Protein AF-A0A1X2A4L4-F1 (afdb_monomer_lite)

Foldseek 3Di:
DAAKKWKWKQDPPPRDIDIDIWGWDDDDDQWTAIPPFGIWGQDPQKIKGWGFQWDQAPPRDTHGSQWIWIWIAGPPQQKTKIKIFGPDCPNVNDHGDIDIIIMHIDHDD

Sequence (109 aa):
MSGHYVVIVNNAITGQTTREDWYFTPCGDGCASVQPWGHARLADGQWSLDTTSNALCRNDITVFQAEDAHYVWNPNTLAG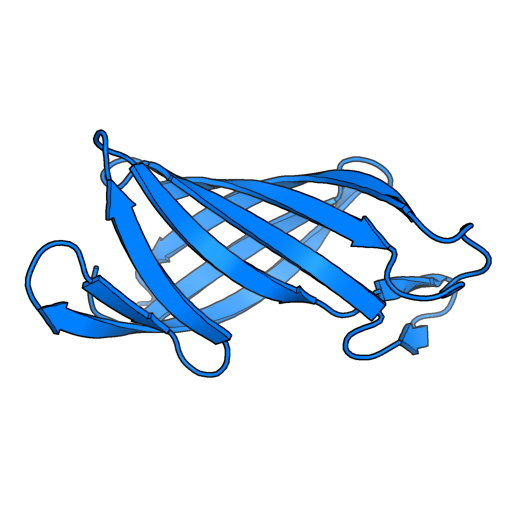TVHLTGRSTACGRPLGYTFVNSVQFSPAP

Radius of gyration: 14.02 Å; chains: 1; bounding box: 39×23×37 Å

Organism: NCBI:txid767916

Secondary structure (DSSP, 8-state):
--EEEEEEEE-TTT--EEEEEEEEEE-STTEEEEETTEEEEEETTEEEEEEEEEEE-GGG-EEEEEEEEEEEE-TTT-EEEEEEEESS-GGGPPTT-EEEEEEEEEE--

Structure (mmCIF, N/CA/C/O backbone):
data_AF-A0A1X2A4L4-F1
#
_entry.id   AF-A0A1X2A4L4-F1
#
loop_
_atom_site.group_PDB
_atom_site.id
_atom_site.type_symbol
_atom_site.label_atom_id
_atom_site.label_alt_id
_atom_site.labe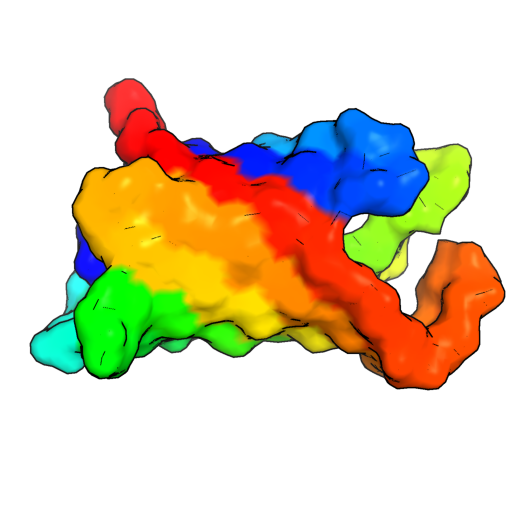l_comp_id
_atom_site.label_asym_id
_atom_site.label_entity_id
_atom_site.label_seq_id
_atom_site.pdbx_PDB_ins_code
_atom_site.Cartn_x
_atom_site.Cartn_y
_atom_site.Cartn_z
_atom_site.occupancy
_atom_site.B_iso_or_equiv
_atom_site.auth_seq_id
_atom_site.auth_comp_id
_atom_site.auth_asym_id
_atom_site.auth_atom_id
_atom_site.pdbx_PDB_model_num
ATOM 1 N N . MET A 1 1 ? -10.939 0.567 9.263 1.00 90.88 1 MET A N 1
ATOM 2 C CA . MET A 1 1 ? -9.694 1.261 9.659 1.00 90.88 1 MET A CA 1
ATOM 3 C C . MET A 1 1 ? -9.994 2.753 9.723 1.00 90.88 1 MET A C 1
ATOM 5 O O . MET A 1 1 ? -10.852 3.189 8.964 1.00 90.88 1 MET A O 1
ATOM 9 N N . SER A 1 2 ? -9.378 3.510 10.634 1.00 95.69 2 SER A N 1
ATOM 10 C CA . SER A 1 2 ? -9.636 4.950 10.812 1.00 95.69 2 SER A CA 1
ATOM 11 C C . SER A 1 2 ? -8.409 5.641 11.398 1.00 95.69 2 SER A C 1
ATOM 13 O O . SER A 1 2 ? -7.775 5.064 12.277 1.00 95.69 2 SER A O 1
ATOM 15 N N . GLY A 1 3 ? -8.121 6.869 10.971 1.00 96.50 3 GLY A N 1
ATOM 16 C CA . GLY A 1 3 ? -7.024 7.691 11.487 1.00 96.50 3 GLY A CA 1
ATOM 17 C C . GLY A 1 3 ? -5.830 7.802 10.539 1.00 96.50 3 GLY A C 1
ATOM 18 O O . GLY A 1 3 ? -5.890 7.396 9.378 1.00 96.50 3 GLY A O 1
ATOM 19 N N . HIS A 1 4 ? -4.749 8.390 11.044 1.00 97.31 4 HIS A N 1
ATOM 20 C CA . HIS A 1 4 ? -3.499 8.604 10.317 1.00 97.31 4 HIS A CA 1
ATOM 21 C C . HIS A 1 4 ? -2.517 7.469 10.609 1.00 97.31 4 HIS A C 1
ATOM 23 O O . HIS A 1 4 ? -2.314 7.085 11.761 1.00 97.31 4 HIS A O 1
ATOM 29 N N . TYR A 1 5 ? -1.925 6.923 9.552 1.00 97.25 5 TYR A N 1
ATOM 30 C CA . TYR A 1 5 ? -0.936 5.861 9.619 1.00 97.25 5 TYR A CA 1
ATOM 31 C C . TYR A 1 5 ? 0.313 6.245 8.838 1.00 97.25 5 TYR A C 1
ATOM 33 O O . TYR A 1 5 ? 0.238 6.805 7.744 1.00 97.25 5 TYR A O 1
ATOM 41 N N . VAL A 1 6 ? 1.458 5.866 9.389 1.00 97.19 6 VAL A N 1
ATOM 42 C CA . VAL A 1 6 ? 2.728 5.822 8.675 1.00 97.19 6 VAL A CA 1
ATOM 43 C C . VAL A 1 6 ? 2.843 4.456 8.013 1.00 97.19 6 VAL A C 1
ATOM 45 O O . VAL A 1 6 ? 2.745 3.426 8.684 1.00 97.19 6 VAL A O 1
ATOM 48 N N . VAL A 1 7 ? 3.057 4.451 6.704 1.00 96.00 7 VAL A N 1
ATOM 49 C CA . VAL A 1 7 ? 3.212 3.247 5.887 1.00 96.00 7 VAL A CA 1
ATOM 50 C C . VAL A 1 7 ? 4.666 3.115 5.490 1.00 96.00 7 VAL A C 1
ATOM 52 O O . VAL A 1 7 ? 5.251 4.035 4.920 1.00 96.00 7 VAL A O 1
ATOM 55 N N . ILE A 1 8 ? 5.254 1.969 5.804 1.00 96.88 8 ILE A N 1
ATOM 56 C CA . ILE A 1 8 ? 6.614 1.622 5.416 1.00 96.88 8 ILE A CA 1
ATOM 57 C C . ILE A 1 8 ? 6.535 0.535 4.356 1.00 96.88 8 ILE A C 1
ATOM 59 O O . ILE A 1 8 ? 6.005 -0.543 4.622 1.00 96.88 8 ILE A O 1
ATOM 63 N N . VAL A 1 9 ? 7.085 0.810 3.175 1.00 95.56 9 VAL A N 1
ATOM 64 C CA . VAL A 1 9 ? 7.191 -0.150 2.071 1.00 95.56 9 VAL A CA 1
ATOM 65 C C . VAL A 1 9 ? 8.658 -0.523 1.894 1.00 95.56 9 VAL A C 1
ATOM 67 O O . VAL A 1 9 ? 9.494 0.355 1.672 1.00 95.56 9 VAL A O 1
ATOM 70 N N . ASN A 1 10 ? 8.987 -1.814 1.964 1.00 94.06 10 ASN A N 1
ATOM 71 C CA . ASN A 1 10 ? 10.347 -2.297 1.719 1.00 94.06 10 ASN A CA 1
ATOM 72 C C . ASN A 1 10 ? 10.431 -2.960 0.350 1.00 94.06 10 ASN A C 1
ATOM 74 O O . ASN A 1 10 ? 9.756 -3.958 0.082 1.00 94.06 10 ASN A O 1
ATOM 78 N N . ASN A 1 11 ? 11.286 -2.412 -0.510 1.00 88.88 11 ASN A N 1
ATOM 79 C CA . ASN A 1 11 ? 11.508 -2.934 -1.843 1.00 88.88 11 ASN A CA 1
ATOM 80 C C . ASN A 1 11 ? 12.324 -4.230 -1.776 1.00 88.88 11 ASN A C 1
ATOM 82 O O . ASN A 1 11 ? 13.493 -4.207 -1.393 1.00 88.88 11 ASN A O 1
ATOM 86 N N . ALA A 1 12 ? 11.731 -5.352 -2.182 1.00 85.00 12 ALA A N 1
ATOM 87 C CA . ALA A 1 12 ? 12.387 -6.658 -2.098 1.00 85.00 12 ALA A CA 1
ATOM 88 C C . ALA A 1 12 ? 13.599 -6.804 -3.042 1.00 85.00 12 ALA A C 1
ATOM 90 O O . ALA A 1 12 ? 14.456 -7.653 -2.813 1.00 85.00 12 ALA A O 1
ATOM 91 N N . ILE A 1 13 ? 13.679 -5.987 -4.098 1.00 81.62 13 ILE A N 1
ATOM 92 C CA . ILE A 1 13 ? 14.744 -6.047 -5.109 1.00 81.62 13 ILE A CA 1
ATOM 93 C C . ILE A 1 13 ? 15.903 -5.122 -4.734 1.00 81.62 13 ILE A C 1
ATOM 95 O O . ILE A 1 13 ? 17.064 -5.511 -4.834 1.00 81.62 13 ILE A O 1
ATOM 99 N N . THR A 1 14 ? 15.602 -3.881 -4.346 1.00 80.44 14 THR A N 1
ATOM 100 C CA . THR A 1 14 ? 16.628 -2.859 -4.085 1.00 80.44 14 THR A CA 1
ATOM 101 C C . THR A 1 14 ? 17.001 -2.739 -2.611 1.00 80.44 14 THR A C 1
ATOM 103 O O . THR A 1 14 ? 18.003 -2.100 -2.300 1.00 80.44 14 THR A O 1
ATOM 106 N N . GLY A 1 15 ? 16.200 -3.300 -1.700 1.00 83.88 15 GLY A N 1
ATOM 107 C CA . GLY A 1 15 ? 16.338 -3.106 -0.254 1.00 83.88 15 GLY A CA 1
ATOM 108 C C . GLY A 1 15 ? 15.992 -1.690 0.217 1.00 83.88 15 GLY A C 1
ATOM 109 O O . GLY A 1 15 ? 16.124 -1.394 1.400 1.00 83.88 15 GLY A O 1
ATOM 110 N N . GLN A 1 16 ? 15.565 -0.803 -0.689 1.00 84.25 16 GLN A N 1
ATOM 111 C CA . GLN A 1 16 ? 15.172 0.557 -0.338 1.00 84.25 16 GLN A CA 1
ATOM 112 C C . GLN A 1 16 ? 13.843 0.562 0.406 1.00 84.25 16 GLN A C 1
ATOM 114 O O . GLN A 1 16 ? 12.918 -0.179 0.069 1.00 84.25 16 GLN A O 1
ATOM 119 N N . THR A 1 17 ? 13.735 1.472 1.364 1.00 90.62 17 THR A N 1
ATOM 120 C CA . THR A 1 17 ? 12.522 1.680 2.143 1.00 90.62 17 THR A CA 1
ATOM 121 C C . THR A 1 17 ? 11.900 3.020 1.780 1.00 90.62 17 THR A C 1
ATOM 123 O O . THR A 1 17 ? 12.590 4.035 1.704 1.00 90.62 17 THR A O 1
ATOM 126 N N . THR A 1 18 ? 10.586 3.025 1.582 1.00 90.31 18 THR A N 1
ATOM 127 C CA . THR A 1 18 ? 9.777 4.241 1.421 1.00 90.31 18 THR A CA 1
ATOM 128 C C . THR A 1 18 ? 8.868 4.417 2.625 1.00 90.31 18 THR A C 1
ATOM 130 O O . THR A 1 18 ? 8.396 3.438 3.204 1.00 90.31 18 THR A O 1
ATOM 133 N N . ARG A 1 19 ? 8.665 5.676 3.022 1.00 94.19 19 ARG A N 1
ATOM 134 C CA . ARG A 1 19 ? 7.799 6.076 4.132 1.00 94.19 19 ARG A CA 1
ATOM 135 C C . ARG A 1 19 ? 6.728 7.010 3.589 1.00 94.19 19 ARG A C 1
ATOM 137 O O . ARG A 1 19 ? 7.066 8.034 3.001 1.00 94.19 19 ARG A O 1
ATOM 144 N N . GLU A 1 20 ? 5.470 6.682 3.836 1.00 92.94 20 GLU A N 1
ATOM 145 C CA . GLU A 1 20 ? 4.316 7.438 3.354 1.00 92.94 20 GLU A CA 1
ATOM 146 C C . GLU A 1 20 ? 3.324 7.698 4.487 1.00 92.94 20 GLU A C 1
ATOM 148 O O . GLU A 1 20 ? 3.242 6.935 5.448 1.00 92.94 20 GLU A O 1
ATOM 153 N N . ASP A 1 21 ? 2.557 8.776 4.367 1.00 95.38 21 ASP A N 1
ATOM 154 C CA . ASP A 1 21 ? 1.527 9.159 5.328 1.00 95.38 21 ASP A CA 1
ATOM 155 C C . ASP A 1 21 ? 0.149 8.926 4.701 1.00 95.38 21 ASP A C 1
ATOM 157 O O . ASP A 1 21 ? -0.168 9.484 3.650 1.00 95.38 21 ASP A O 1
ATOM 161 N N . TRP A 1 22 ? -0.648 8.047 5.310 1.00 96.00 22 TRP A N 1
ATOM 162 C CA . TRP A 1 22 ? -1.952 7.626 4.797 1.00 96.00 22 TRP A CA 1
ATOM 163 C C . TRP A 1 22 ? -3.053 7.953 5.803 1.00 96.00 22 TRP A C 1
ATOM 165 O O . TRP A 1 22 ? -2.931 7.676 6.998 1.00 96.00 22 TRP A O 1
ATOM 175 N N . TYR A 1 23 ? -4.159 8.504 5.308 1.00 97.50 23 TYR A N 1
ATOM 176 C CA . TYR A 1 23 ? -5.290 8.931 6.129 1.00 97.50 23 TYR A CA 1
ATOM 177 C C . TYR A 1 23 ? -6.516 8.094 5.793 1.00 97.50 23 TYR A C 1
ATOM 179 O O . TYR A 1 23 ? -6.995 8.110 4.658 1.00 97.50 23 TYR A O 1
ATOM 187 N N . PHE A 1 24 ? -7.020 7.374 6.792 1.00 97.75 24 PHE A N 1
ATOM 188 C CA . PHE A 1 24 ? -8.160 6.477 6.678 1.00 97.75 24 PHE A CA 1
ATOM 189 C C . PHE A 1 24 ? -9.401 7.092 7.323 1.00 97.75 24 PHE A C 1
ATOM 191 O O . PHE A 1 24 ? -9.380 7.470 8.494 1.00 97.75 24 PHE A O 1
ATOM 198 N N . THR A 1 25 ? -10.507 7.116 6.587 1.00 97.88 25 THR A N 1
ATOM 199 C CA . THR A 1 25 ? -11.826 7.525 7.088 1.00 97.88 25 THR A CA 1
ATOM 200 C C . THR A 1 25 ? -12.831 6.394 6.857 1.00 97.88 25 THR A C 1
ATOM 202 O O . THR A 1 25 ? -12.970 5.954 5.715 1.00 97.88 25 THR A O 1
ATOM 205 N N . PRO A 1 26 ? -13.545 5.893 7.881 1.00 97.12 26 PRO A N 1
ATOM 206 C CA . PRO A 1 26 ? -14.583 4.882 7.687 1.00 97.12 26 PRO A CA 1
ATOM 207 C C . PRO A 1 26 ? -15.649 5.334 6.679 1.00 97.12 26 PRO A C 1
ATOM 209 O O . PRO A 1 26 ? -16.119 6.467 6.742 1.00 97.12 26 PRO A O 1
ATOM 212 N N . CYS A 1 27 ? -16.048 4.444 5.768 1.00 96.62 27 CYS A N 1
ATOM 213 C CA . CYS A 1 27 ? -17.059 4.718 4.730 1.00 96.62 27 CYS A CA 1
ATOM 214 C C . CYS A 1 27 ? -18.228 3.721 4.736 1.00 96.62 27 CYS A C 1
ATOM 216 O O . CYS A 1 27 ? -18.934 3.578 3.741 1.00 96.62 27 CYS A O 1
ATOM 218 N N . GLY A 1 28 ? -18.418 3.021 5.855 1.00 94.62 28 GLY A N 1
ATOM 219 C CA . GLY A 1 28 ? -19.399 1.951 6.027 1.00 94.62 28 GLY A CA 1
ATOM 220 C C . GLY A 1 28 ? -18.739 0.627 6.399 1.00 94.62 28 GLY A C 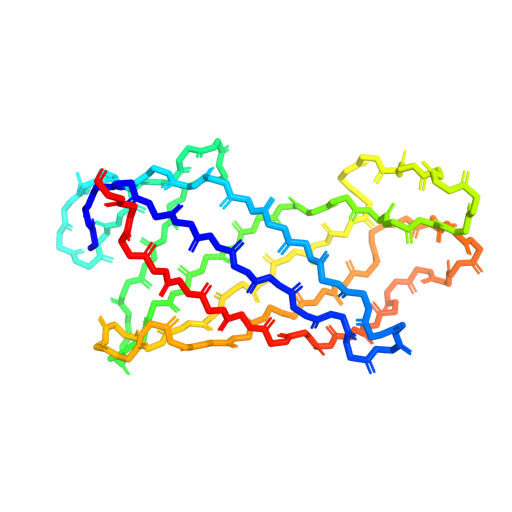1
ATOM 221 O O . GLY A 1 28 ? -17.518 0.547 6.570 1.00 94.62 28 GLY A O 1
ATOM 222 N N . ASP A 1 29 ? -19.555 -0.414 6.523 1.00 94.19 29 ASP A N 1
ATOM 223 C CA . ASP A 1 29 ? -19.096 -1.731 6.956 1.00 94.19 29 ASP A CA 1
ATOM 224 C C . ASP A 1 29 ? -18.033 -2.291 6.007 1.00 94.19 29 ASP A C 1
ATOM 226 O O . ASP A 1 29 ? -18.186 -2.301 4.783 1.00 94.19 29 ASP A O 1
ATOM 230 N N . GLY A 1 30 ? -16.904 -2.696 6.590 1.00 95.50 30 GLY A N 1
ATOM 231 C CA . GLY A 1 30 ? -15.750 -3.193 5.844 1.00 95.50 30 GLY A CA 1
ATOM 232 C C . GLY A 1 30 ? -15.153 -2.190 4.848 1.00 95.50 30 GLY A C 1
ATOM 233 O O . GLY A 1 30 ? -14.492 -2.604 3.902 1.00 95.50 30 GLY A O 1
ATOM 234 N N . CYS A 1 31 ? -15.377 -0.883 5.021 1.00 97.56 31 CYS A N 1
ATOM 235 C CA . CYS A 1 31 ? -14.920 0.165 4.108 1.00 97.56 31 CYS A CA 1
ATOM 236 C C . CYS A 1 31 ? -14.065 1.207 4.840 1.00 97.56 31 CYS A C 1
ATOM 238 O O . CYS A 1 31 ? -14.464 1.728 5.885 1.00 97.56 31 CYS A O 1
ATOM 240 N N . ALA A 1 32 ? -12.917 1.567 4.265 1.00 98.00 32 ALA A N 1
ATOM 241 C CA . ALA A 1 32 ? -12.164 2.751 4.672 1.00 98.00 32 ALA A CA 1
ATOM 242 C C . ALA A 1 32 ? -11.707 3.552 3.445 1.00 98.00 32 ALA A C 1
ATOM 244 O O . ALA A 1 32 ? -10.990 3.038 2.594 1.00 98.00 32 ALA A O 1
ATOM 245 N N . SER A 1 33 ? -12.117 4.813 3.351 1.00 97.75 33 SER A N 1
ATOM 246 C CA . SER A 1 33 ? -11.610 5.761 2.363 1.00 97.75 33 SER A CA 1
ATOM 247 C C . SER A 1 33 ? -10.175 6.127 2.733 1.00 97.75 33 SER A C 1
ATOM 249 O O . SER A 1 33 ? -9.900 6.419 3.895 1.00 97.75 33 SER A O 1
ATOM 251 N N . VAL A 1 34 ? -9.271 6.073 1.762 1.00 96.88 34 VAL A N 1
ATOM 252 C CA . VAL A 1 34 ? -7.836 6.311 1.904 1.00 96.88 34 VAL A CA 1
ATOM 253 C C . VAL A 1 34 ? -7.474 7.472 0.998 1.00 96.88 34 VAL A C 1
ATOM 255 O O . VAL A 1 34 ? -7.578 7.355 -0.220 1.00 96.88 34 VAL A O 1
ATOM 258 N N . GLN A 1 35 ? -7.056 8.599 1.560 1.00 91.12 35 GLN A N 1
ATOM 259 C CA . GLN A 1 35 ? -6.649 9.748 0.750 1.00 91.12 35 GLN A CA 1
ATOM 260 C C . GLN A 1 35 ? -5.139 9.713 0.473 1.00 91.12 35 GLN A C 1
ATOM 262 O O . GLN A 1 35 ? -4.377 9.472 1.411 1.00 91.12 35 GLN A O 1
ATOM 267 N N . PRO A 1 36 ? -4.692 9.972 -0.775 1.00 87.81 36 PRO A N 1
ATOM 268 C CA . PRO A 1 36 ? -5.475 10.256 -1.992 1.00 87.81 36 PRO A CA 1
ATOM 269 C C . PRO A 1 36 ? -5.834 9.009 -2.839 1.00 87.81 36 PRO A C 1
ATOM 271 O O . PRO A 1 36 ? -6.236 9.148 -3.990 1.00 87.81 36 PRO A O 1
ATOM 274 N N . TRP A 1 37 ? -5.660 7.797 -2.310 1.00 90.75 37 TRP A N 1
ATOM 275 C CA . TRP A 1 37 ? -5.583 6.558 -3.095 1.00 90.75 37 TRP A CA 1
ATOM 276 C C . TRP A 1 37 ? -6.913 5.917 -3.510 1.00 90.75 37 TRP A C 1
ATOM 278 O O . TRP A 1 37 ? -6.984 5.335 -4.588 1.00 90.75 37 TRP A O 1
ATOM 288 N N . GLY A 1 38 ? -7.967 5.990 -2.693 1.00 94.12 38 GLY A N 1
ATOM 289 C CA . GLY A 1 38 ? -9.250 5.354 -3.011 1.00 94.12 38 GLY A CA 1
ATOM 290 C C . GLY A 1 38 ? -9.968 4.768 -1.801 1.00 94.12 38 GLY A C 1
ATOM 291 O O . GLY A 1 38 ? -10.116 5.432 -0.781 1.00 94.12 38 GLY A O 1
ATOM 292 N N . HIS A 1 39 ? -10.469 3.536 -1.921 1.00 97.06 39 HIS A N 1
ATOM 293 C CA . HIS A 1 39 ? -11.223 2.863 -0.859 1.00 97.06 39 HIS A CA 1
ATOM 294 C C . HIS A 1 39 ? -10.654 1.477 -0.585 1.00 97.06 39 HIS A C 1
ATOM 296 O O . HIS A 1 39 ? -10.696 0.602 -1.446 1.00 97.06 39 HIS A O 1
ATOM 302 N N . ALA A 1 40 ? -10.184 1.272 0.639 1.00 98.06 40 ALA A N 1
ATOM 303 C CA . ALA A 1 40 ? -9.820 -0.035 1.138 1.00 98.06 40 ALA A CA 1
ATOM 304 C C . ALA A 1 40 ? -11.070 -0.828 1.541 1.00 98.06 40 ALA A C 1
ATOM 306 O O . ALA A 1 40 ? -12.020 -0.274 2.114 1.00 98.06 40 ALA A O 1
ATOM 307 N N . ARG A 1 41 ? -11.056 -2.135 1.275 1.00 98.31 41 ARG A N 1
ATOM 308 C CA . ARG A 1 41 ? -12.136 -3.072 1.602 1.00 98.31 41 ARG A CA 1
ATOM 309 C C . ARG A 1 41 ? -11.638 -4.180 2.517 1.00 98.31 41 ARG A C 1
ATOM 311 O O . ARG A 1 41 ? -10.585 -4.754 2.264 1.00 98.31 41 ARG A O 1
ATOM 318 N N . LEU A 1 42 ? -12.401 -4.471 3.566 1.00 98.00 42 LEU A N 1
ATOM 319 C CA . LEU A 1 42 ? -12.182 -5.602 4.461 1.00 98.00 42 LEU A CA 1
ATOM 320 C C . LEU A 1 42 ? -13.074 -6.756 4.008 1.00 98.00 42 LEU A C 1
ATOM 322 O O . LEU A 1 42 ? -14.294 -6.686 4.156 1.00 98.00 42 LEU A O 1
ATOM 326 N N . ALA A 1 43 ? -12.459 -7.805 3.480 1.00 96.31 43 ALA A N 1
ATOM 327 C CA . ALA A 1 43 ? -13.120 -9.042 3.085 1.00 96.31 43 ALA A CA 1
ATOM 328 C C . ALA A 1 43 ? -12.274 -10.223 3.566 1.00 96.31 43 ALA A C 1
ATOM 330 O O . ALA A 1 43 ? -11.053 -10.111 3.642 1.00 96.31 43 ALA A O 1
ATOM 331 N N . ASP A 1 44 ? -12.917 -11.320 3.970 1.00 94.38 44 ASP A N 1
ATOM 332 C CA . ASP A 1 44 ? -12.238 -12.551 4.409 1.00 94.38 44 ASP A CA 1
ATOM 333 C C . ASP A 1 44 ? -11.147 -12.331 5.480 1.00 94.38 44 ASP A C 1
ATOM 335 O O . ASP A 1 44 ? -10.123 -13.008 5.528 1.00 94.38 44 ASP A O 1
ATOM 339 N N . GLY A 1 45 ? -11.368 -11.354 6.369 1.00 95.50 45 GLY A N 1
ATOM 340 C CA . GLY A 1 45 ? -10.443 -11.016 7.454 1.00 95.50 45 GLY A CA 1
ATOM 341 C C . GLY A 1 45 ? -9.204 -10.221 7.027 1.00 95.50 45 GLY A C 1
ATOM 342 O O . GLY A 1 45 ? -8.280 -10.079 7.829 1.00 95.50 45 GLY A O 1
ATOM 343 N N . GLN A 1 46 ? -9.176 -9.679 5.809 1.00 97.44 46 GLN A N 1
ATOM 344 C CA . GLN A 1 46 ? -8.030 -8.967 5.253 1.00 97.44 46 GLN A CA 1
ATOM 345 C C . GLN A 1 46 ? -8.441 -7.653 4.582 1.00 97.44 46 GLN A C 1
ATOM 347 O O . GLN A 1 46 ? -9.464 -7.572 3.903 1.00 97.44 46 GLN A O 1
ATOM 352 N N . TRP A 1 47 ? -7.653 -6.601 4.793 1.00 98.31 47 TRP A N 1
ATOM 353 C CA . TRP A 1 47 ? -7.826 -5.362 4.046 1.00 98.31 47 TRP A CA 1
ATOM 354 C C . TRP A 1 47 ? -7.169 -5.482 2.678 1.00 98.31 47 TRP A C 1
ATOM 356 O O . TRP A 1 47 ? -6.068 -6.019 2.570 1.00 98.31 47 TRP A O 1
ATOM 366 N N . SER A 1 48 ? -7.820 -4.923 1.664 1.00 98.44 48 SER A N 1
ATOM 367 C CA . SER A 1 48 ? -7.290 -4.770 0.312 1.00 98.44 48 SER A CA 1
ATOM 368 C C . SER A 1 48 ? -7.520 -3.353 -0.211 1.00 98.44 48 SER A C 1
ATOM 370 O O . SER A 1 48 ? -8.506 -2.712 0.158 1.00 98.44 48 SER A O 1
ATOM 372 N N . LEU A 1 49 ? -6.612 -2.852 -1.048 1.00 98.19 49 LEU A N 1
ATOM 373 C CA . LEU A 1 49 ? -6.740 -1.578 -1.760 1.00 98.19 49 LEU A CA 1
ATOM 374 C C . LEU A 1 49 ? -6.024 -1.671 -3.110 1.00 98.19 49 LEU A C 1
ATOM 376 O O . LEU A 1 49 ? -4.823 -1.930 -3.149 1.00 98.19 49 LEU A O 1
ATOM 380 N N . ASP A 1 50 ? -6.742 -1.365 -4.185 1.00 97.75 50 ASP A N 1
ATOM 381 C CA . ASP A 1 50 ? -6.165 -1.142 -5.509 1.00 97.75 50 ASP A CA 1
ATOM 382 C C . ASP A 1 50 ? -5.933 0.355 -5.740 1.00 97.75 50 ASP A C 1
ATOM 384 O O . ASP A 1 50 ? -6.821 1.179 -5.510 1.00 97.75 50 ASP A O 1
ATOM 388 N N . THR A 1 51 ? -4.734 0.712 -6.190 1.00 96.31 51 THR A N 1
ATOM 389 C CA . THR A 1 51 ? -4.326 2.090 -6.493 1.00 96.31 51 THR A CA 1
ATOM 390 C C . THR A 1 51 ? -3.241 2.103 -7.577 1.00 96.31 51 THR A C 1
ATOM 392 O O . THR A 1 51 ? -2.895 1.075 -8.156 1.00 96.31 51 THR A O 1
ATOM 395 N N . THR A 1 52 ? -2.694 3.279 -7.871 1.00 94.19 52 THR A N 1
ATOM 396 C CA . THR A 1 52 ? -1.493 3.451 -8.694 1.00 94.19 52 THR A CA 1
ATOM 397 C C . THR A 1 52 ? -0.317 3.887 -7.836 1.00 94.19 52 THR A C 1
ATOM 399 O O . THR A 1 52 ? -0.492 4.759 -6.985 1.00 94.19 52 THR A O 1
ATOM 402 N N . SER A 1 53 ? 0.878 3.375 -8.116 1.00 91.94 53 SER A N 1
ATOM 403 C CA . SER A 1 53 ? 2.128 3.835 -7.501 1.00 91.94 53 SER A CA 1
ATOM 404 C C . SER A 1 53 ? 3.078 4.442 -8.532 1.00 91.94 53 SER A C 1
ATOM 406 O O . SER A 1 53 ? 2.928 4.298 -9.751 1.00 91.94 53 SER A O 1
ATOM 408 N N . ASN A 1 54 ? 4.073 5.161 -8.023 1.00 90.88 54 ASN A N 1
ATOM 409 C CA . ASN A 1 54 ? 5.157 5.690 -8.833 1.00 90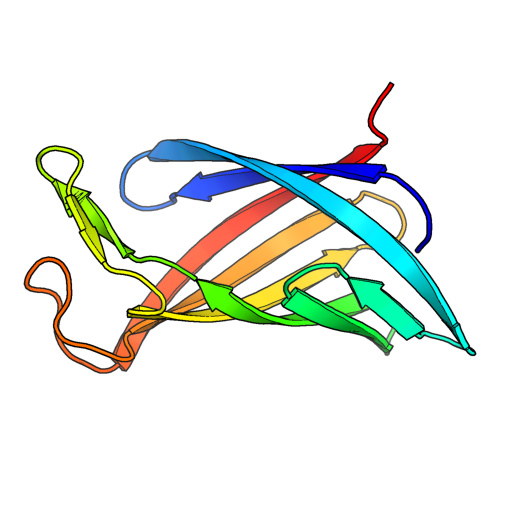.88 54 ASN A CA 1
ATOM 410 C C . ASN A 1 54 ? 6.263 4.642 -8.957 1.00 90.88 54 ASN A C 1
ATOM 412 O O . ASN A 1 54 ? 6.616 3.999 -7.971 1.00 90.88 54 ASN A O 1
ATOM 416 N N . ALA A 1 55 ? 6.885 4.549 -10.131 1.00 89.00 55 ALA A N 1
ATOM 417 C CA . ALA A 1 55 ? 8.104 3.768 -10.276 1.00 89.00 55 ALA A CA 1
ATOM 418 C C . ALA A 1 55 ? 9.308 4.616 -9.847 1.00 89.00 55 ALA A C 1
ATOM 420 O O . ALA A 1 55 ? 9.576 5.673 -10.429 1.00 89.00 55 ALA A O 1
ATOM 421 N N . LEU A 1 56 ? 10.047 4.129 -8.850 1.00 86.12 56 LEU A N 1
ATOM 422 C CA . LEU A 1 56 ? 11.332 4.694 -8.441 1.00 86.12 56 LEU A CA 1
ATOM 423 C C . LEU A 1 56 ? 12.448 4.095 -9.303 1.00 86.12 56 LEU A C 1
ATOM 425 O O . LEU A 1 56 ? 12.720 2.888 -9.260 1.00 86.12 56 LEU A O 1
ATOM 429 N N . CYS A 1 57 ? 13.078 4.942 -10.110 1.00 83.31 57 CYS A N 1
ATOM 430 C CA . CYS A 1 57 ? 14.177 4.573 -10.989 1.00 83.31 57 CYS A CA 1
ATOM 431 C C . CYS A 1 57 ? 15.534 4.894 -10.349 1.00 83.31 57 CYS A C 1
ATOM 433 O O . CYS A 1 57 ? 15.632 5.558 -9.319 1.00 83.31 57 CYS A O 1
ATOM 435 N N . ARG A 1 58 ? 16.619 4.435 -10.986 1.00 79.88 58 ARG A N 1
ATOM 436 C CA . ARG A 1 58 ? 17.973 4.882 -10.621 1.00 79.88 58 ARG A CA 1
ATOM 437 C C . ARG A 1 58 ? 18.105 6.400 -10.812 1.00 79.88 58 ARG A C 1
ATOM 439 O O . ARG A 1 58 ? 17.410 6.974 -11.649 1.00 79.88 58 ARG A O 1
ATOM 446 N N . ASN A 1 59 ? 19.050 7.005 -10.090 1.00 79.88 59 ASN A N 1
ATOM 447 C CA . ASN A 1 59 ? 19.345 8.444 -10.117 1.00 79.88 59 ASN A CA 1
ATOM 448 C C . ASN A 1 59 ? 18.157 9.321 -9.683 1.00 79.88 59 ASN A C 1
ATOM 450 O O . ASN A 1 59 ? 17.944 10.386 -10.252 1.00 79.88 59 ASN A O 1
ATOM 454 N N . ASP A 1 60 ? 17.362 8.839 -8.724 1.00 75.75 60 ASP A N 1
ATOM 455 C CA . ASP A 1 60 ? 16.246 9.568 -8.100 1.00 75.75 60 ASP A CA 1
ATOM 456 C C . ASP A 1 60 ? 15.128 10.009 -9.064 1.00 75.75 60 ASP A C 1
ATOM 458 O O . ASP A 1 60 ? 14.269 10.825 -8.728 1.00 75.75 60 ASP A O 1
ATOM 462 N N . ILE A 1 61 ? 15.089 9.434 -10.270 1.00 86.00 61 ILE A N 1
ATOM 463 C CA . ILE A 1 61 ? 14.011 9.678 -11.226 1.00 86.00 61 ILE A CA 1
ATOM 464 C C . ILE A 1 61 ? 12.756 8.952 -10.745 1.00 86.00 61 ILE A C 1
ATOM 466 O O . ILE A 1 61 ? 12.753 7.736 -10.558 1.00 86.00 61 ILE A O 1
ATOM 470 N N . THR A 1 62 ? 11.667 9.705 -10.611 1.00 89.06 62 THR A N 1
ATOM 471 C CA . THR A 1 62 ? 10.340 9.175 -10.296 1.00 89.06 62 THR A CA 1
ATOM 472 C C . THR A 1 62 ? 9.452 9.277 -11.526 1.00 89.06 62 THR A C 1
ATOM 474 O O . THR A 1 62 ? 9.288 10.361 -12.086 1.00 89.06 62 THR A O 1
ATOM 477 N N . VAL A 1 63 ? 8.860 8.157 -11.943 1.00 90.94 63 VAL A N 1
ATOM 478 C CA . VAL A 1 63 ? 7.825 8.149 -12.984 1.00 90.94 63 VAL A CA 1
ATOM 479 C C . VAL A 1 63 ? 6.473 7.962 -12.313 1.00 90.94 63 VAL A C 1
ATOM 481 O O . VAL A 1 63 ? 6.211 6.922 -11.705 1.00 90.94 63 VAL A O 1
ATOM 484 N N . PHE A 1 64 ? 5.626 8.985 -12.402 1.00 91.62 64 PHE A N 1
ATOM 485 C CA . PHE A 1 64 ? 4.335 9.001 -11.724 1.00 91.62 64 PHE A CA 1
ATOM 486 C C . PHE A 1 64 ? 3.348 7.997 -12.326 1.00 91.62 64 PHE A C 1
ATOM 488 O O . PHE A 1 64 ? 3.276 7.862 -13.547 1.00 91.62 64 PHE A O 1
ATOM 495 N N . GLN A 1 65 ? 2.584 7.318 -11.463 1.00 91.88 65 GLN A N 1
ATOM 496 C CA . GLN A 1 65 ? 1.518 6.372 -11.842 1.00 91.88 65 GLN A CA 1
ATOM 497 C C . GLN A 1 65 ? 1.960 5.285 -12.844 1.00 91.88 65 GLN A C 1
ATOM 499 O O . GLN A 1 65 ? 1.192 4.843 -13.700 1.00 91.88 65 GLN A O 1
ATOM 504 N N . ALA A 1 66 ? 3.222 4.867 -12.753 1.00 93.81 66 ALA A N 1
ATOM 505 C CA . ALA A 1 66 ? 3.841 3.921 -13.674 1.00 93.81 66 ALA A CA 1
ATOM 506 C C . ALA A 1 66 ? 3.490 2.454 -13.385 1.00 93.81 66 ALA A C 1
ATOM 508 O O . ALA A 1 66 ? 3.836 1.580 -14.186 1.00 93.81 66 ALA A O 1
ATOM 509 N N . GLU A 1 67 ? 2.835 2.188 -12.258 1.00 94.81 67 GLU A N 1
ATOM 510 C CA . GLU A 1 67 ? 2.563 0.860 -11.720 1.00 94.81 67 GLU A CA 1
ATOM 511 C C . GLU A 1 67 ? 1.114 0.783 -11.201 1.00 94.81 67 GLU A C 1
ATOM 513 O O . GLU A 1 67 ? 0.597 1.732 -10.604 1.00 94.81 67 GLU A O 1
ATOM 518 N N . ASP A 1 68 ? 0.458 -0.351 -11.442 1.00 96.88 68 ASP A N 1
ATOM 519 C CA . ASP A 1 68 ? -0.696 -0.808 -10.667 1.00 96.88 68 ASP A CA 1
ATOM 520 C C . ASP A 1 68 ? -0.209 -1.315 -9.316 1.00 96.88 68 ASP A C 1
ATOM 522 O O . ASP A 1 68 ? 0.772 -2.060 -9.269 1.00 96.88 68 ASP A O 1
ATOM 526 N N . ALA A 1 69 ? -0.913 -0.968 -8.243 1.00 96.50 69 ALA A N 1
ATOM 527 C CA . ALA A 1 69 ? -0.579 -1.388 -6.895 1.00 96.50 69 ALA A CA 1
ATOM 528 C C . ALA A 1 69 ? -1.776 -2.036 -6.205 1.00 96.50 69 ALA A C 1
ATOM 530 O O . ALA A 1 69 ? -2.785 -1.382 -5.950 1.00 96.50 69 ALA A O 1
ATOM 531 N N . HIS A 1 70 ? -1.624 -3.313 -5.864 1.00 98.00 70 HIS A N 1
ATOM 532 C CA . HIS A 1 70 ? -2.594 -4.078 -5.092 1.00 98.00 70 HIS A CA 1
ATOM 533 C C . HIS A 1 70 ? -2.044 -4.319 -3.685 1.00 98.00 70 HIS A C 1
ATOM 535 O O . HIS A 1 70 ? -1.155 -5.152 -3.481 1.00 98.00 70 HIS A O 1
ATOM 541 N N . TYR A 1 71 ? -2.539 -3.548 -2.720 1.00 98.12 71 TYR A N 1
ATOM 542 C CA . TYR A 1 71 ? -2.184 -3.664 -1.311 1.00 98.12 71 TYR A CA 1
ATOM 543 C C . TYR A 1 71 ? -3.086 -4.665 -0.620 1.00 98.12 71 TYR A C 1
ATOM 545 O O . TYR A 1 71 ? -4.300 -4.650 -0.812 1.00 98.12 71 TYR A O 1
ATOM 553 N N . VAL A 1 72 ? -2.487 -5.463 0.254 1.00 98.50 72 VAL A N 1
ATOM 554 C CA . VAL A 1 72 ? -3.180 -6.446 1.074 1.00 98.50 72 VAL A CA 1
ATOM 555 C C . VAL A 1 72 ? -2.536 -6.478 2.455 1.00 98.50 72 VAL A C 1
ATOM 557 O O . VAL A 1 72 ? -1.323 -6.651 2.554 1.00 98.50 72 VAL A O 1
ATOM 560 N N . TRP A 1 73 ? -3.309 -6.314 3.533 1.00 98.38 73 TRP A N 1
ATOM 561 C CA . TRP A 1 73 ? -2.756 -6.328 4.893 1.00 98.38 73 TRP A CA 1
ATOM 562 C C . TRP A 1 73 ? -3.710 -6.876 5.950 1.00 98.38 73 TRP A C 1
ATOM 564 O O . TRP A 1 73 ? -4.936 -6.859 5.824 1.00 98.38 73 TRP A O 1
ATOM 574 N N . ASN A 1 74 ? -3.120 -7.374 7.033 1.00 98.19 74 ASN A N 1
ATOM 575 C CA . ASN A 1 74 ? -3.850 -7.889 8.178 1.00 98.19 74 ASN A CA 1
ATOM 576 C C . ASN A 1 74 ? -4.418 -6.729 9.027 1.00 98.19 74 ASN A C 1
ATOM 578 O O . ASN A 1 74 ? -3.670 -5.815 9.381 1.00 98.19 74 ASN A O 1
ATOM 582 N N . PRO A 1 75 ? -5.707 -6.757 9.414 1.00 96.44 75 PRO A N 1
ATOM 583 C CA . PRO A 1 75 ? -6.337 -5.683 10.186 1.00 96.44 75 PRO A CA 1
ATOM 584 C C . PRO A 1 75 ? -5.785 -5.518 11.609 1.00 96.44 75 PRO A C 1
ATOM 586 O O . PRO A 1 75 ? -5.928 -4.440 12.178 1.00 96.44 75 PRO A O 1
ATOM 589 N N . ASN A 1 76 ? -5.178 -6.564 12.177 1.00 95.88 76 ASN A N 1
ATOM 590 C CA . ASN A 1 76 ? -4.717 -6.593 13.564 1.00 95.88 76 ASN A CA 1
ATOM 591 C C . ASN A 1 76 ? -3.216 -6.316 13.672 1.00 95.88 76 ASN A C 1
ATOM 593 O O . ASN A 1 76 ? -2.798 -5.489 14.474 1.00 95.88 76 ASN A O 1
ATOM 597 N N . THR A 1 77 ? -2.397 -7.006 12.872 1.00 97.62 77 THR A N 1
ATOM 598 C CA . THR A 1 77 ? -0.933 -6.834 12.905 1.00 97.62 77 THR A CA 1
ATOM 599 C C . THR A 1 77 ? -0.460 -5.667 12.051 1.00 97.62 77 THR A C 1
ATOM 601 O O . THR A 1 77 ? 0.684 -5.237 12.188 1.00 97.62 77 THR A O 1
ATOM 604 N N . LEU A 1 78 ? -1.322 -5.173 11.153 1.00 97.88 78 LEU A N 1
ATOM 605 C CA . LEU A 1 78 ? -1.018 -4.101 10.209 1.00 97.88 78 LEU A CA 1
ATOM 606 C C . LEU A 1 78 ? 0.159 -4.410 9.265 1.00 97.88 78 LEU A C 1
ATOM 608 O O . LEU A 1 78 ? 0.670 -3.520 8.589 1.00 97.88 78 LEU A O 1
ATOM 612 N N . ALA A 1 79 ? 0.566 -5.677 9.196 1.00 98.44 79 ALA A N 1
ATOM 613 C CA . ALA A 1 79 ? 1.563 -6.175 8.264 1.00 98.44 79 ALA A CA 1
ATOM 614 C C . ALA A 1 79 ? 0.881 -6.663 6.982 1.00 98.44 79 ALA A C 1
ATOM 616 O O . ALA A 1 79 ? -0.222 -7.224 7.019 1.00 98.44 79 ALA A O 1
ATOM 617 N N . GLY A 1 80 ? 1.548 -6.474 5.851 1.00 98.19 80 GLY A N 1
ATOM 618 C CA . GLY A 1 80 ? 1.000 -6.816 4.551 1.00 98.19 80 GLY A CA 1
ATOM 619 C C . GLY A 1 80 ? 2.025 -6.816 3.430 1.00 98.19 80 GLY A C 1
ATOM 620 O O . GLY A 1 80 ? 3.239 -6.793 3.647 1.00 98.19 80 GLY A O 1
ATOM 621 N N . THR A 1 81 ? 1.506 -6.828 2.212 1.00 98.31 81 THR A N 1
ATOM 622 C CA . THR A 1 81 ? 2.274 -6.776 0.974 1.00 98.31 81 THR A CA 1
ATOM 623 C C . THR A 1 81 ? 1.613 -5.837 -0.019 1.00 98.31 81 THR A C 1
ATOM 625 O O . THR A 1 8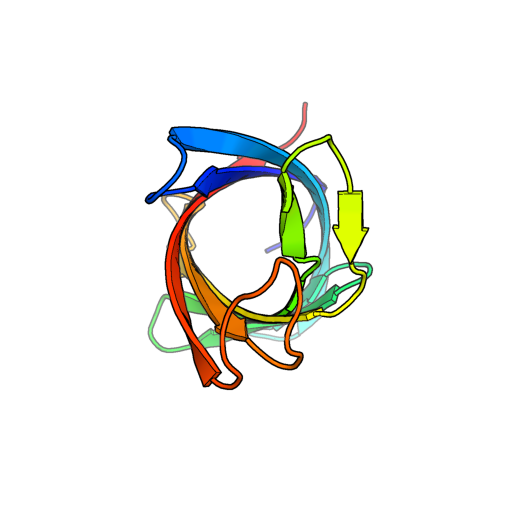1 ? 0.399 -5.640 0.006 1.00 98.31 81 THR A O 1
ATOM 628 N N . VAL A 1 82 ? 2.412 -5.304 -0.936 1.00 97.75 82 VAL A N 1
ATOM 629 C CA . VAL A 1 82 ? 1.916 -4.660 -2.151 1.00 97.75 82 VAL A CA 1
ATOM 630 C C . VAL A 1 82 ? 2.458 -5.397 -3.367 1.00 97.75 82 VAL A C 1
ATOM 632 O O . VAL A 1 82 ? 3.668 -5.599 -3.498 1.00 97.75 82 VAL A O 1
ATOM 635 N N . HIS A 1 83 ? 1.546 -5.822 -4.236 1.00 97.62 83 HIS A N 1
ATOM 636 C CA . HIS A 1 83 ? 1.859 -6.375 -5.546 1.00 97.62 83 HIS A CA 1
ATOM 637 C C . HIS A 1 83 ? 1.856 -5.244 -6.562 1.00 97.62 83 HIS A C 1
ATOM 639 O O . HIS A 1 83 ? 0.852 -4.551 -6.719 1.00 97.62 83 HIS A O 1
ATOM 645 N N . LEU A 1 84 ? 2.984 -5.068 -7.240 1.00 95.44 84 LEU A N 1
ATOM 646 C CA . LEU A 1 84 ? 3.195 -3.994 -8.196 1.00 95.44 84 LEU A CA 1
ATOM 647 C C . LEU A 1 84 ? 3.282 -4.573 -9.599 1.00 95.44 84 LEU A C 1
ATOM 649 O O . LEU A 1 84 ? 4.061 -5.500 -9.823 1.00 95.44 84 LEU A O 1
ATOM 653 N N . THR A 1 85 ? 2.487 -4.034 -10.525 1.00 96.44 85 THR A N 1
ATOM 654 C CA . THR A 1 85 ? 2.481 -4.440 -11.937 1.00 96.44 85 THR A CA 1
ATOM 655 C C . THR A 1 85 ? 2.788 -3.248 -12.835 1.00 96.44 85 THR A C 1
ATOM 657 O O . THR A 1 85 ? 2.135 -2.212 -12.751 1.00 96.44 85 THR A O 1
ATOM 660 N N . GLY A 1 86 ? 3.786 -3.374 -13.710 1.00 95.00 86 GLY A N 1
ATOM 661 C CA . GLY A 1 86 ? 4.217 -2.277 -14.579 1.00 95.00 86 GLY A CA 1
ATOM 662 C C . GLY A 1 86 ? 3.165 -1.875 -15.620 1.00 95.00 86 GLY A C 1
ATOM 663 O O . GLY A 1 86 ? 2.871 -2.651 -16.530 1.00 95.00 86 GLY A O 1
ATOM 664 N N . ARG A 1 87 ? 2.671 -0.631 -15.544 1.00 94.12 87 ARG A N 1
ATOM 665 C CA . ARG A 1 87 ? 1.750 -0.006 -16.519 1.00 94.12 87 ARG A CA 1
ATOM 666 C C . ARG A 1 87 ? 2.453 0.718 -17.663 1.00 94.12 87 ARG A C 1
ATOM 668 O O . ARG A 1 87 ? 1.838 1.021 -18.681 1.00 94.12 87 ARG A O 1
ATOM 675 N N . SER A 1 88 ? 3.731 1.034 -17.489 1.00 90.00 88 SER A N 1
ATOM 676 C CA . SER A 1 88 ? 4.565 1.701 -18.490 1.00 90.00 88 SER A CA 1
ATOM 677 C C . SER A 1 88 ? 5.956 1.074 -18.537 1.00 90.00 88 SER A C 1
ATOM 679 O O . SER A 1 88 ? 6.341 0.314 -17.648 1.00 90.00 88 SER A O 1
ATOM 681 N N . THR A 1 89 ? 6.751 1.432 -19.545 1.00 89.94 89 THR A N 1
ATOM 682 C CA . THR A 1 89 ? 8.158 1.015 -19.651 1.00 89.94 89 THR A CA 1
ATOM 683 C C . THR A 1 89 ? 9.097 1.848 -18.762 1.00 89.94 89 THR A C 1
ATOM 685 O O . THR A 1 89 ? 10.236 2.148 -19.136 1.00 89.94 89 THR A O 1
ATOM 688 N N . ALA A 1 90 ? 8.612 2.291 -17.597 1.00 87.56 90 ALA A N 1
ATOM 689 C CA . ALA A 1 90 ? 9.365 3.116 -16.661 1.00 87.56 90 ALA A CA 1
ATOM 690 C C . ALA A 1 90 ? 10.643 2.410 -16.188 1.00 87.56 90 ALA A C 1
ATOM 692 O O . ALA A 1 90 ? 10.699 1.188 -16.039 1.00 87.56 90 ALA A O 1
ATOM 693 N N . CYS A 1 91 ? 11.691 3.199 -15.946 1.00 86.25 91 CYS A N 1
ATOM 694 C CA . CYS A 1 91 ? 12.995 2.714 -15.492 1.00 86.25 91 CYS A CA 1
ATOM 695 C C . CYS A 1 91 ? 13.651 1.664 -16.418 1.00 86.25 91 CYS A C 1
ATOM 697 O O . CYS A 1 91 ? 14.496 0.897 -15.957 1.00 86.25 91 CYS A O 1
ATOM 699 N N . GLY A 1 92 ? 13.251 1.597 -17.697 1.00 87.88 92 GLY A N 1
ATOM 700 C CA . GLY A 1 92 ? 13.728 0.588 -18.652 1.00 87.88 92 GLY A CA 1
ATOM 701 C C . GLY A 1 92 ? 13.193 -0.824 -18.391 1.00 87.88 92 GLY A C 1
ATOM 702 O O . GLY A 1 92 ? 13.718 -1.789 -18.942 1.00 87.88 92 GLY A O 1
ATOM 703 N N . ARG A 1 93 ? 12.173 -0.964 -17.537 1.00 89.38 93 ARG A N 1
ATOM 704 C CA . ARG A 1 93 ? 11.523 -2.244 -17.245 1.00 89.38 93 ARG A CA 1
ATOM 705 C C . ARG A 1 93 ? 10.451 -2.545 -18.313 1.00 89.38 93 ARG A C 1
ATOM 707 O O . ARG A 1 93 ? 9.846 -1.606 -18.829 1.00 89.38 93 ARG A O 1
ATOM 714 N N . PRO A 1 94 ? 10.200 -3.818 -18.669 1.00 91.75 94 PRO A N 1
ATOM 715 C CA . PRO A 1 94 ? 9.190 -4.177 -19.670 1.00 91.75 94 PRO A CA 1
ATOM 716 C C . PRO A 1 94 ? 7.760 -3.981 -19.146 1.00 91.75 94 PRO A C 1
ATOM 718 O O . PRO A 1 94 ? 7.514 -4.137 -17.960 1.00 91.75 94 PRO A O 1
ATOM 721 N N . LEU A 1 95 ? 6.782 -3.707 -20.010 1.00 94.19 95 LEU A N 1
ATOM 722 C CA . LEU A 1 95 ? 5.372 -3.685 -19.588 1.00 94.19 95 LEU A CA 1
ATOM 723 C C . LEU A 1 95 ? 4.958 -5.003 -18.914 1.00 94.19 95 LEU A C 1
ATOM 725 O O . LEU A 1 95 ? 5.365 -6.078 -19.353 1.00 94.19 95 LEU A O 1
ATOM 729 N N . GLY A 1 96 ? 4.139 -4.914 -17.864 1.00 93.38 96 GLY A N 1
ATOM 730 C CA . GLY A 1 96 ? 3.603 -6.080 -17.161 1.00 93.38 96 GLY A CA 1
ATOM 731 C C . GLY A 1 96 ? 4.592 -6.819 -16.255 1.00 93.38 96 GLY A C 1
ATOM 732 O O . GLY A 1 96 ? 4.264 -7.911 -15.797 1.00 93.38 96 GLY A O 1
ATOM 733 N N . TYR A 1 97 ? 5.785 -6.270 -15.970 1.00 92.19 97 TYR A N 1
ATOM 734 C CA . TYR A 1 97 ? 6.629 -6.837 -14.909 1.00 92.19 97 TYR A CA 1
ATOM 735 C C . TYR A 1 97 ? 5.866 -6.868 -13.585 1.00 92.19 97 TYR A C 1
ATOM 737 O O . TYR A 1 97 ? 5.017 -6.011 -13.340 1.00 92.19 97 TYR A O 1
ATOM 745 N N . THR A 1 98 ? 6.241 -7.792 -12.701 1.00 93.69 98 THR A N 1
ATOM 746 C CA . THR A 1 98 ? 5.652 -7.893 -11.365 1.00 93.69 98 THR A CA 1
ATOM 747 C C . THR A 1 98 ? 6.714 -7.981 -10.282 1.00 93.69 98 THR A C 1
ATOM 749 O O . THR A 1 98 ? 7.695 -8.710 -10.439 1.00 93.69 98 THR A O 1
ATOM 752 N N . PHE A 1 99 ? 6.486 -7.318 -9.152 1.00 90.25 99 PHE A N 1
ATOM 753 C CA . PHE A 1 99 ? 7.206 -7.595 -7.910 1.00 90.25 99 PHE A CA 1
ATOM 754 C C . PHE A 1 99 ? 6.309 -7.420 -6.689 1.00 90.25 99 PHE A C 1
ATOM 756 O O . PHE A 1 99 ? 5.257 -6.788 -6.750 1.00 90.25 99 PHE A O 1
ATOM 763 N N . VAL A 1 100 ? 6.739 -8.021 -5.582 1.00 96.62 100 VAL A N 1
ATOM 764 C CA . VAL A 1 100 ? 6.033 -7.986 -4.303 1.00 96.62 100 VAL A CA 1
ATOM 765 C C . VAL A 1 100 ? 6.941 -7.335 -3.277 1.00 96.62 100 VAL A C 1
ATOM 767 O O . VAL A 1 100 ? 8.070 -7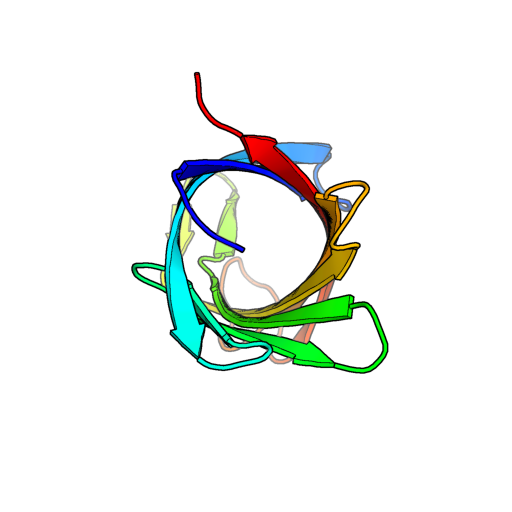.781 -3.075 1.00 96.62 100 VAL A O 1
ATOM 770 N N . ASN A 1 101 ? 6.436 -6.292 -2.630 1.00 96.19 101 ASN A N 1
ATOM 771 C CA . ASN A 1 101 ? 7.115 -5.604 -1.539 1.00 96.19 101 ASN A CA 1
ATOM 772 C C . ASN A 1 101 ? 6.379 -5.868 -0.230 1.00 96.19 101 ASN A C 1
ATOM 774 O O . ASN A 1 101 ? 5.157 -6.034 -0.225 1.00 96.19 101 ASN A O 1
ATOM 778 N N . SER A 1 102 ? 7.110 -5.882 0.883 1.00 97.88 102 SER A N 1
ATOM 779 C CA . SER A 1 102 ? 6.474 -5.925 2.199 1.00 97.88 102 SER A CA 1
ATOM 780 C C . SER A 1 102 ? 6.018 -4.534 2.619 1.00 97.88 102 SER A C 1
ATOM 782 O O . SER A 1 102 ? 6.619 -3.521 2.250 1.00 97.88 102 SER A O 1
ATOM 784 N N . VAL A 1 103 ? 4.940 -4.505 3.395 1.00 97.94 103 VAL A N 1
ATOM 785 C CA . VAL A 1 103 ? 4.300 -3.294 3.894 1.00 97.94 103 VAL A CA 1
ATOM 786 C C . VAL A 1 103 ? 4.032 -3.427 5.386 1.00 97.94 103 VAL A C 1
ATOM 788 O O . VAL A 1 103 ? 3.598 -4.479 5.857 1.00 97.94 103 VAL A O 1
ATOM 791 N N . GLN A 1 104 ? 4.256 -2.343 6.119 1.00 98.31 104 GLN A N 1
ATOM 792 C CA . GLN A 1 104 ? 3.856 -2.211 7.513 1.00 98.31 104 GLN A CA 1
ATOM 793 C C . GLN A 1 104 ? 3.143 -0.878 7.710 1.00 98.31 104 GLN A C 1
ATOM 795 O O . GLN A 1 104 ? 3.704 0.173 7.399 1.00 98.31 104 GLN A O 1
ATOM 800 N N . PHE A 1 105 ? 1.937 -0.921 8.271 1.00 97.94 105 PHE A N 1
ATOM 801 C CA . PHE A 1 105 ? 1.245 0.268 8.753 1.00 97.94 105 PHE A CA 1
ATOM 802 C C . PHE A 1 105 ? 1.464 0.409 10.260 1.00 97.94 105 PHE A C 1
ATOM 804 O O . PHE A 1 105 ? 1.394 -0.570 11.006 1.00 97.94 105 PHE A O 1
ATOM 811 N N . SER A 1 106 ? 1.676 1.639 10.710 1.00 97.62 106 SER A N 1
ATOM 812 C CA . SER A 1 106 ? 1.761 1.994 12.126 1.00 97.62 106 SER A CA 1
ATOM 813 C C . SER A 1 106 ? 0.909 3.233 12.371 1.00 97.62 106 SER A C 1
ATOM 815 O O . SER A 1 106 ? 1.027 4.176 11.587 1.00 97.62 106 SER A O 1
ATOM 817 N N . PRO A 1 107 ? 0.057 3.273 13.413 1.00 96.12 107 PRO A N 1
ATOM 818 C CA . PRO A 1 107 ? -0.634 4.503 13.783 1.00 96.12 107 PRO A CA 1
ATOM 819 C C . PRO A 1 107 ? 0.382 5.632 13.960 1.00 96.12 107 PRO A C 1
ATOM 821 O O . PRO A 1 107 ? 1.430 5.430 14.582 1.00 96.12 107 PRO A O 1
ATOM 824 N N . ALA A 1 108 ? 0.103 6.789 13.369 1.00 92.75 108 ALA A N 1
ATOM 825 C CA . ALA A 1 108 ? 0.918 7.968 13.606 1.00 92.75 108 ALA A CA 1
ATOM 826 C C . ALA A 1 108 ? 0.740 8.454 15.064 1.00 92.75 108 ALA A C 1
ATOM 828 O O . ALA A 1 108 ? -0.304 8.167 15.659 1.00 92.75 108 ALA A O 1
ATOM 829 N N . PRO A 1 109 ? 1.751 9.130 15.646 1.00 82.38 109 PRO A N 1
ATOM 830 C CA . PRO A 1 109 ? 1.679 9.685 17.000 1.00 82.38 109 PRO A CA 1
ATOM 831 C C . PRO A 1 109 ? 0.535 10.680 17.214 1.00 82.38 109 PRO A C 1
ATOM 833 O O . PRO A 1 109 ? 0.190 11.405 16.252 1.00 82.38 109 PRO A O 1
#

pLDDT: mean 93.61, std 5.05, range [75.75, 98.5]